Protein AF-A0A1V3X2W3-F1 (afdb_monomer_lite)

Sequence (99 aa):
MTADLQAILDQHRPEVVFHLAAQIDVRHSVADPQFDAEVNVIGTVRLAEAARRTRVRKVVHTSSGGSIYGVPPVYPTGEDARLIPLRRTPRARWPGRST

Organism: Mycobacterium kansasii (NCBI:txid1768)

Structure (mmCIF, N/CA/C/O backbone):
data_AF-A0A1V3X2W3-F1
#
_entry.id   AF-A0A1V3X2W3-F1
#
loop_
_atom_site.group_PDB
_atom_site.id
_atom_site.type_symbol
_atom_site.label_atom_id
_atom_site.label_alt_id
_atom_site.label_comp_id
_atom_site.label_asym_id
_atom_site.label_entity_id
_atom_site.label_seq_id
_atom_site.pdbx_PDB_ins_code
_atom_site.Cartn_x
_atom_site.Cartn_y
_atom_site.Cartn_z
_atom_site.occupancy
_atom_site.B_iso_or_equiv
_atom_site.auth_seq_id
_atom_site.auth_comp_id
_atom_site.auth_asym_id
_atom_site.auth_atom_id
_atom_site.pdbx_PDB_model_num
ATOM 1 N N . MET A 1 1 ? 3.608 18.187 5.792 1.00 48.66 1 MET A N 1
ATOM 2 C CA . MET A 1 1 ? 2.499 18.049 6.762 1.00 48.66 1 MET A CA 1
ATOM 3 C C . MET A 1 1 ? 2.062 16.597 6.750 1.00 48.66 1 MET A C 1
ATOM 5 O O . MET A 1 1 ? 1.625 16.127 5.710 1.00 48.66 1 MET A O 1
ATOM 9 N N . THR A 1 2 ? 2.254 15.871 7.845 1.00 75.31 2 THR A N 1
ATOM 10 C CA . THR A 1 2 ? 1.784 14.487 8.007 1.00 75.31 2 THR A CA 1
ATOM 11 C C . THR A 1 2 ? 0.427 14.499 8.705 1.00 75.31 2 THR A C 1
ATOM 13 O O . THR A 1 2 ? 0.263 15.195 9.703 1.00 75.31 2 THR A O 1
ATOM 16 N N . ALA A 1 3 ? -0.553 13.770 8.169 1.00 84.50 3 ALA A N 1
ATOM 17 C CA . ALA A 1 3 ? -1.861 13.615 8.802 1.00 84.50 3 ALA A CA 1
ATOM 18 C C . ALA A 1 3 ? -1.766 12.715 10.047 1.00 84.50 3 ALA A C 1
ATOM 20 O O . ALA A 1 3 ? -1.008 11.741 10.048 1.00 84.50 3 ALA A O 1
ATOM 21 N N . ASP A 1 4 ? -2.562 13.008 11.077 1.00 95.31 4 ASP A N 1
ATOM 22 C CA . ASP A 1 4 ? -2.712 12.132 12.242 1.00 95.31 4 ASP A CA 1
ATOM 23 C C . ASP A 1 4 ? -3.677 10.984 11.914 1.00 95.31 4 ASP A C 1
ATOM 25 O O . ASP A 1 4 ? -4.892 11.069 12.094 1.00 95.31 4 ASP A O 1
ATOM 29 N N . LEU A 1 5 ? -3.119 9.900 11.374 1.00 96.88 5 LEU A N 1
ATOM 30 C CA . LEU A 1 5 ? -3.888 8.718 10.986 1.00 96.88 5 LEU A CA 1
ATOM 31 C C . LEU A 1 5 ? -4.522 8.014 12.187 1.00 96.88 5 LEU A C 1
ATOM 33 O O . LEU A 1 5 ? -5.571 7.397 12.031 1.00 96.88 5 LEU A O 1
ATOM 37 N N . GLN A 1 6 ? -3.914 8.094 13.372 1.00 96.69 6 GLN A N 1
ATOM 38 C CA . GLN A 1 6 ? -4.470 7.440 14.549 1.00 96.69 6 GLN A CA 1
ATOM 39 C C . GLN A 1 6 ? -5.747 8.155 14.990 1.00 96.69 6 GLN A C 1
ATOM 41 O O . GLN A 1 6 ? -6.770 7.495 15.145 1.00 96.69 6 GLN A O 1
ATOM 46 N N . ALA A 1 7 ? -5.717 9.488 15.091 1.00 97.69 7 ALA A N 1
ATOM 47 C CA . ALA A 1 7 ? -6.901 10.274 15.429 1.00 97.69 7 ALA A CA 1
ATOM 48 C C . ALA A 1 7 ? -8.056 10.034 14.440 1.00 97.69 7 ALA A C 1
ATOM 50 O O . ALA A 1 7 ? -9.199 9.838 14.853 1.00 97.69 7 ALA A O 1
ATOM 51 N N . ILE A 1 8 ? -7.755 9.974 13.138 1.00 97.69 8 ILE A N 1
ATOM 52 C CA . ILE A 1 8 ? -8.751 9.699 12.090 1.00 97.69 8 ILE A CA 1
ATOM 53 C C . ILE A 1 8 ? -9.366 8.302 12.269 1.00 97.69 8 ILE A C 1
ATOM 55 O O . ILE A 1 8 ? -10.588 8.144 12.215 1.00 97.69 8 ILE A O 1
ATOM 59 N N . LEU A 1 9 ? -8.543 7.275 12.491 1.00 97.81 9 LEU A N 1
ATOM 60 C CA . LEU A 1 9 ? -9.037 5.908 12.661 1.00 97.81 9 LEU A CA 1
ATOM 61 C C . LEU A 1 9 ? -9.800 5.723 13.981 1.00 97.81 9 LEU A C 1
ATOM 63 O O . LEU A 1 9 ? -10.812 5.026 13.985 1.00 97.81 9 LEU A O 1
ATOM 67 N N . ASP A 1 10 ? -9.387 6.380 15.066 1.00 97.25 10 ASP A N 1
ATOM 68 C CA . ASP A 1 10 ? -10.101 6.362 16.351 1.00 97.25 10 ASP A CA 1
ATOM 69 C C . ASP A 1 10 ? -11.471 7.048 16.259 1.00 97.25 10 ASP A C 1
ATOM 71 O O . ASP A 1 10 ? -12.436 6.586 16.878 1.00 97.25 10 ASP A O 1
ATOM 75 N N . GLN A 1 11 ? -11.572 8.117 15.462 1.00 97.94 11 GLN A N 1
ATOM 76 C CA . GLN A 1 11 ? -12.818 8.840 15.220 1.00 97.94 11 GLN A CA 1
ATOM 77 C C . GLN A 1 11 ? -13.810 8.018 14.389 1.00 97.94 11 GLN A C 1
ATOM 79 O O . GLN A 1 11 ? -14.990 7.948 14.730 1.00 97.94 11 GLN A O 1
ATOM 84 N N . HIS A 1 12 ? -13.355 7.411 13.290 1.00 97.81 12 HIS A N 1
ATOM 85 C CA . HIS A 1 12 ? -14.244 6.726 12.344 1.00 97.81 12 HIS A CA 1
ATOM 86 C C . HIS A 1 12 ? -14.445 5.238 12.637 1.00 97.81 12 HIS A C 1
ATOM 88 O O . HIS A 1 12 ? -15.418 4.657 12.162 1.00 97.81 12 HIS A O 1
ATOM 94 N N . ARG A 1 13 ? -13.537 4.620 13.401 1.00 97.06 13 ARG A N 1
ATOM 95 C CA . ARG A 1 13 ? -13.555 3.199 13.784 1.00 97.06 13 ARG A CA 1
ATOM 96 C C . ARG A 1 13 ? -13.887 2.241 12.628 1.00 97.06 13 ARG A C 1
ATOM 98 O O . ARG A 1 13 ? -14.812 1.435 12.752 1.00 97.06 13 ARG A O 1
ATOM 105 N N . PRO A 1 14 ? -13.167 2.302 11.492 1.00 98.06 14 PRO A N 1
ATOM 106 C CA . PRO A 1 14 ? -13.445 1.407 10.382 1.00 98.06 14 PRO A CA 1
ATOM 107 C C . PRO A 1 14 ? -13.073 -0.036 10.739 1.00 98.06 14 PRO A C 1
ATOM 109 O O . PRO A 1 14 ? -12.004 -0.311 11.283 1.00 98.06 14 PRO A O 1
ATOM 112 N N . GLU A 1 15 ? -13.914 -0.990 10.349 1.00 98.00 15 GLU A N 1
ATOM 113 C CA . GLU A 1 15 ? -13.535 -2.404 10.407 1.00 98.00 15 GLU A CA 1
ATOM 114 C C . GLU A 1 15 ? -12.486 -2.755 9.346 1.00 98.00 15 GLU A C 1
ATOM 116 O O . GLU A 1 15 ? -11.598 -3.576 9.582 1.00 98.00 15 GLU A O 1
ATOM 121 N N . VAL A 1 16 ? -12.598 -2.149 8.162 1.00 98.38 16 VAL A N 1
ATOM 122 C CA . VAL A 1 16 ? -11.727 -2.411 7.015 1.00 98.38 16 VAL A CA 1
ATOM 123 C C . VAL A 1 16 ? -11.251 -1.094 6.422 1.00 98.38 16 VAL A C 1
ATOM 125 O O . VAL A 1 16 ? -12.054 -0.200 6.167 1.00 98.38 16 VAL A O 1
ATOM 128 N N . VAL A 1 17 ? -9.951 -0.995 6.162 1.00 98.38 17 VAL A N 1
ATOM 129 C CA . VAL A 1 17 ? -9.342 0.132 5.449 1.00 98.38 17 VAL A CA 1
ATOM 130 C C . VAL A 1 17 ? -8.926 -0.321 4.057 1.00 98.38 17 VAL A C 1
ATOM 132 O O . VAL A 1 17 ? -8.170 -1.280 3.914 1.00 98.38 17 VAL A O 1
ATOM 135 N N . PHE A 1 18 ? -9.387 0.388 3.031 1.00 98.12 18 PHE A N 1
ATOM 136 C CA . PHE A 1 18 ? -8.940 0.207 1.652 1.00 98.12 18 PHE A CA 1
ATOM 137 C C . PHE A 1 18 ? -7.849 1.238 1.346 1.00 98.12 18 PHE A C 1
ATOM 139 O O . PHE A 1 18 ? -8.129 2.424 1.179 1.00 98.12 18 PHE A O 1
ATOM 146 N N . HIS A 1 19 ? -6.592 0.796 1.316 1.00 97.50 19 HIS A N 1
ATOM 147 C CA . HIS A 1 19 ? -5.429 1.654 1.095 1.00 97.50 19 HIS A CA 1
ATOM 148 C C . HIS A 1 19 ? -5.124 1.768 -0.403 1.00 97.50 19 HIS A C 1
ATOM 150 O O . HIS A 1 19 ? -4.459 0.907 -0.989 1.00 97.50 19 HIS A O 1
ATOM 156 N N . LEU A 1 20 ? -5.676 2.816 -1.022 1.00 96.94 20 LEU A N 1
ATOM 157 C CA . LEU A 1 20 ? -5.469 3.181 -2.432 1.00 96.94 20 LEU A CA 1
ATOM 158 C C . LEU A 1 20 ? -4.540 4.399 -2.592 1.00 96.94 20 LEU A C 1
ATOM 160 O O . LEU A 1 20 ? -4.212 4.775 -3.715 1.00 96.94 20 LEU A O 1
ATOM 164 N N . ALA A 1 21 ? -4.144 5.044 -1.490 1.00 94.94 21 ALA A N 1
ATOM 165 C CA . ALA A 1 21 ? -3.290 6.223 -1.538 1.00 94.94 21 ALA A CA 1
ATOM 166 C C . ALA A 1 21 ? -1.853 5.814 -1.896 1.00 94.94 21 ALA A C 1
ATOM 168 O O . ALA A 1 21 ? -1.202 5.100 -1.134 1.00 94.94 21 ALA A O 1
ATOM 169 N N . ALA A 1 22 ? -1.375 6.274 -3.051 1.00 95.06 22 ALA A N 1
ATOM 170 C CA . ALA A 1 22 ? -0.057 5.954 -3.581 1.00 95.06 22 ALA A CA 1
ATOM 171 C C . ALA A 1 22 ? 0.450 7.059 -4.520 1.00 95.06 22 ALA A C 1
ATOM 173 O O . ALA A 1 22 ? -0.333 7.784 -5.139 1.00 95.06 22 ALA A O 1
ATOM 174 N N . GLN A 1 23 ? 1.769 7.143 -4.674 1.00 95.75 23 GLN A N 1
ATOM 175 C CA . GLN A 1 23 ? 2.406 7.739 -5.839 1.00 95.75 23 GLN A CA 1
ATOM 176 C C . GLN A 1 23 ? 2.370 6.685 -6.957 1.00 95.75 23 GLN A C 1
ATOM 178 O O . GLN A 1 23 ? 2.836 5.564 -6.762 1.00 95.75 23 GLN A O 1
ATOM 183 N N . ILE A 1 24 ? 1.775 7.023 -8.105 1.00 93.31 24 ILE A N 1
ATOM 184 C CA . ILE A 1 24 ? 1.507 6.053 -9.186 1.00 93.31 24 ILE A CA 1
ATOM 185 C C . ILE A 1 24 ? 2.313 6.292 -10.475 1.00 93.31 24 ILE A C 1
ATOM 187 O O . ILE A 1 24 ? 2.307 5.441 -11.365 1.00 93.31 24 ILE A O 1
ATOM 191 N N . ASP A 1 25 ? 2.974 7.447 -10.627 1.00 93.56 25 ASP A N 1
ATOM 192 C CA . ASP A 1 25 ? 3.736 7.761 -11.844 1.00 93.56 25 ASP 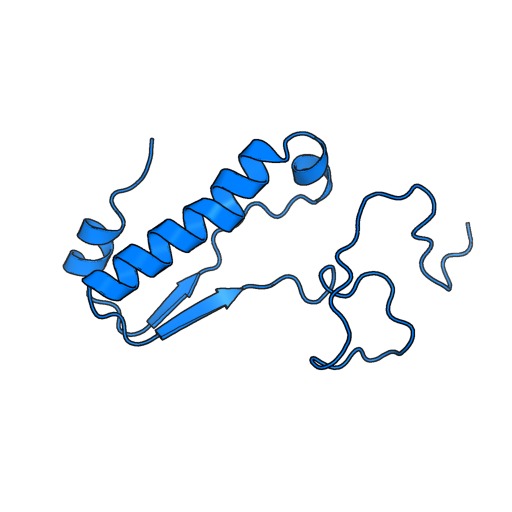A CA 1
ATOM 193 C C . ASP A 1 25 ? 5.146 7.166 -11.759 1.00 93.56 25 ASP A C 1
ATOM 195 O O . ASP A 1 25 ? 6.037 7.730 -11.123 1.00 93.56 25 ASP A O 1
ATOM 199 N N . VAL A 1 26 ? 5.352 6.070 -12.494 1.00 90.19 26 VAL A N 1
ATOM 200 C CA . VAL A 1 26 ? 6.631 5.352 -12.635 1.00 90.19 26 VAL A CA 1
ATOM 201 C C . VAL A 1 26 ? 7.781 6.255 -13.102 1.00 90.19 26 VAL A C 1
ATOM 203 O O . VAL A 1 26 ? 8.941 6.013 -12.780 1.00 90.19 26 VAL A O 1
ATOM 206 N N . ARG A 1 27 ? 7.514 7.300 -13.892 1.00 90.94 27 ARG A N 1
ATOM 207 C CA . ARG A 1 27 ? 8.571 8.228 -14.328 1.00 90.94 27 ARG A CA 1
ATOM 208 C C . ARG A 1 27 ? 9.012 9.113 -13.174 1.00 90.94 27 ARG A C 1
ATOM 210 O O . ARG A 1 27 ? 10.204 9.376 -13.034 1.00 90.94 27 ARG A O 1
ATOM 217 N N . HIS A 1 28 ? 8.056 9.555 -12.365 1.00 92.69 28 HIS A N 1
ATOM 218 C CA . HIS A 1 28 ? 8.340 10.370 -11.196 1.00 92.69 28 HIS A CA 1
ATOM 219 C C . HIS A 1 28 ? 9.027 9.552 -10.101 1.00 92.69 28 HIS A C 1
ATOM 221 O O . HIS A 1 28 ? 9.967 10.065 -9.515 1.00 92.69 28 HIS A O 1
ATOM 227 N N . SER A 1 29 ? 8.691 8.270 -9.913 1.00 92.38 29 SER A N 1
ATOM 228 C CA . SER A 1 29 ? 9.403 7.421 -8.945 1.00 92.38 29 SER A CA 1
ATOM 229 C C . SER A 1 29 ? 10.885 7.212 -9.278 1.00 92.38 29 SER A C 1
ATOM 231 O O . SER A 1 29 ? 11.706 7.012 -8.389 1.00 92.38 29 SER A O 1
ATOM 233 N N . VAL A 1 30 ? 11.261 7.310 -10.558 1.00 92.69 30 VAL A N 1
ATOM 234 C CA . VAL A 1 30 ? 12.672 7.309 -10.980 1.00 92.69 30 VAL A CA 1
ATOM 235 C C . VAL A 1 30 ? 13.332 8.675 -10.774 1.00 92.69 30 VAL A C 1
ATOM 237 O O . VAL A 1 30 ? 14.515 8.730 -10.451 1.00 92.69 30 VAL A O 1
ATOM 240 N N . ALA A 1 31 ? 12.602 9.767 -11.011 1.00 95.50 31 ALA A N 1
ATOM 241 C CA . ALA A 1 31 ? 13.127 11.124 -10.863 1.00 95.50 31 ALA A CA 1
ATOM 242 C C . ALA A 1 31 ? 13.281 11.540 -9.390 1.00 95.50 31 ALA A C 1
ATOM 244 O O . ALA A 1 31 ? 14.256 12.205 -9.052 1.00 95.50 31 ALA A O 1
ATOM 245 N N . ASP A 1 32 ? 12.345 11.129 -8.537 1.00 96.25 32 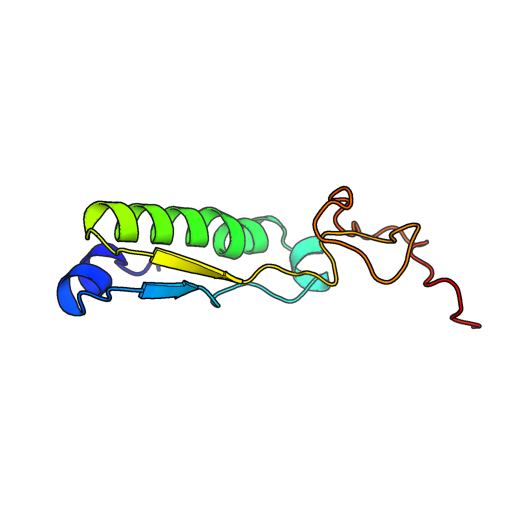ASP A N 1
ATOM 246 C CA . ASP A 1 32 ? 12.320 11.389 -7.100 1.00 96.25 32 ASP A CA 1
ATOM 247 C C . ASP A 1 32 ? 11.947 10.105 -6.327 1.00 96.25 32 ASP A C 1
ATOM 249 O O . ASP A 1 32 ? 10.806 9.916 -5.888 1.00 96.25 32 ASP A O 1
ATOM 253 N N . PRO A 1 33 ? 12.907 9.177 -6.167 1.00 95.44 33 PRO A N 1
ATOM 254 C CA . PRO A 1 33 ? 12.676 7.932 -5.439 1.00 95.44 33 PRO A CA 1
ATOM 255 C C . PRO A 1 33 ? 12.453 8.154 -3.939 1.00 95.44 33 PRO A C 1
ATOM 257 O O . PRO A 1 33 ? 11.893 7.288 -3.269 1.00 95.44 33 PRO A O 1
ATOM 260 N N . GLN A 1 34 ? 12.894 9.293 -3.390 1.00 97.56 34 GLN A N 1
ATOM 261 C CA . GLN A 1 34 ? 12.679 9.616 -1.981 1.00 97.56 34 GLN A CA 1
ATOM 262 C C . GLN A 1 34 ? 11.210 9.943 -1.732 1.00 97.56 34 GLN A C 1
ATOM 264 O O . GLN A 1 34 ? 10.621 9.406 -0.796 1.00 97.56 34 GLN A O 1
ATOM 269 N N . PHE A 1 35 ? 10.605 10.767 -2.590 1.00 96.50 35 PHE A N 1
ATOM 270 C CA . PHE A 1 35 ? 9.180 11.060 -2.512 1.00 96.50 35 PHE A CA 1
ATOM 271 C C . PHE A 1 35 ? 8.323 9.813 -2.750 1.00 96.50 35 PHE A C 1
ATOM 273 O O . PHE A 1 35 ? 7.380 9.568 -1.995 1.00 96.50 35 PHE A O 1
ATOM 280 N N . ASP A 1 36 ? 8.675 8.988 -3.742 1.00 95.88 36 ASP A N 1
ATOM 281 C CA . ASP A 1 36 ? 7.993 7.711 -3.980 1.00 95.88 36 ASP A CA 1
ATOM 282 C C . ASP A 1 36 ? 8.007 6.819 -2.730 1.00 95.88 36 ASP A C 1
ATOM 284 O O . ASP A 1 36 ? 6.955 6.350 -2.292 1.00 95.88 36 ASP A O 1
ATOM 288 N N . ALA A 1 37 ? 9.170 6.659 -2.091 1.00 95.88 37 ALA A N 1
ATOM 289 C CA . ALA A 1 37 ? 9.298 5.878 -0.865 1.00 95.88 37 ALA A CA 1
ATOM 290 C C . ALA A 1 37 ? 8.541 6.501 0.322 1.00 95.88 37 ALA A C 1
ATOM 292 O O . ALA A 1 37 ? 7.899 5.773 1.083 1.00 95.88 37 ALA A O 1
ATOM 293 N N . GLU A 1 38 ? 8.569 7.827 0.484 1.00 96.88 38 GLU A N 1
ATOM 294 C CA . GLU A 1 38 ? 7.842 8.522 1.556 1.00 96.88 38 GLU A CA 1
ATOM 295 C C . GLU A 1 38 ? 6.328 8.269 1.451 1.00 96.88 38 GLU A C 1
ATOM 297 O O . GLU A 1 38 ? 5.665 8.006 2.458 1.00 96.88 38 GLU A O 1
ATOM 302 N N . VAL A 1 39 ? 5.772 8.279 0.236 1.00 95.81 39 VAL A N 1
ATOM 303 C CA . VAL A 1 39 ? 4.343 8.019 0.016 1.00 95.81 39 VAL A CA 1
ATOM 304 C C . VAL A 1 39 ? 4.026 6.523 0.093 1.00 95.81 39 VAL A C 1
ATOM 306 O O . VAL A 1 39 ? 3.187 6.109 0.895 1.00 95.81 39 VAL A O 1
ATOM 309 N N . ASN A 1 40 ? 4.699 5.704 -0.717 1.00 95.69 40 ASN A N 1
ATOM 310 C CA . ASN A 1 40 ? 4.317 4.310 -0.949 1.00 95.69 40 ASN A CA 1
ATOM 311 C C . ASN A 1 40 ? 4.794 3.363 0.155 1.00 95.69 40 ASN A C 1
ATOM 313 O O . ASN A 1 40 ? 4.092 2.405 0.487 1.00 95.69 40 ASN A O 1
ATOM 317 N N . VAL A 1 41 ? 5.955 3.628 0.759 1.00 96.00 41 VAL A N 1
ATOM 318 C CA . VAL A 1 41 ? 6.523 2.785 1.821 1.00 96.00 41 VAL A CA 1
ATOM 319 C C . VAL A 1 41 ? 6.206 3.377 3.187 1.00 96.00 41 VAL A C 1
ATOM 321 O O . VAL A 1 41 ? 5.508 2.749 3.984 1.00 96.00 41 VAL A O 1
ATOM 324 N N . ILE A 1 42 ? 6.668 4.599 3.459 1.00 97.38 42 ILE A N 1
ATOM 325 C CA . ILE A 1 42 ? 6.533 5.207 4.788 1.00 97.38 42 ILE A CA 1
ATOM 326 C C . ILE A 1 42 ? 5.064 5.517 5.099 1.00 97.38 42 ILE A C 1
ATOM 328 O O . ILE A 1 42 ? 4.602 5.225 6.203 1.00 97.38 42 ILE A O 1
ATOM 332 N N . GLY A 1 43 ? 4.295 6.022 4.130 1.00 96.38 43 GLY A N 1
ATOM 333 C CA . GLY A 1 43 ? 2.847 6.207 4.265 1.00 96.38 43 GLY A CA 1
ATOM 334 C C . GLY A 1 43 ? 2.107 4.908 4.599 1.00 96.38 43 GLY A C 1
ATOM 335 O O . GLY A 1 43 ? 1.286 4.882 5.518 1.00 96.38 43 GLY A O 1
ATOM 336 N N . THR A 1 44 ? 2.457 3.806 3.930 1.00 97.38 44 THR A N 1
ATOM 337 C CA . THR A 1 44 ? 1.881 2.479 4.200 1.00 97.38 44 THR A CA 1
ATOM 338 C C . THR A 1 44 ? 2.228 1.979 5.604 1.00 97.38 44 THR A C 1
ATOM 340 O O . THR A 1 44 ? 1.344 1.489 6.307 1.00 97.38 44 THR A O 1
ATOM 343 N N . VAL A 1 45 ? 3.475 2.150 6.059 1.00 97.62 45 VAL A N 1
ATOM 344 C CA . VAL A 1 45 ? 3.888 1.787 7.429 1.00 97.62 45 VAL A CA 1
ATOM 345 C C . VAL A 1 45 ? 3.124 2.606 8.470 1.00 97.62 45 VAL A C 1
ATOM 347 O O . VAL A 1 45 ? 2.614 2.041 9.438 1.00 97.62 45 VAL A O 1
ATOM 350 N N . ARG A 1 46 ? 2.991 3.923 8.266 1.00 97.38 46 ARG A N 1
ATOM 351 C CA . ARG A 1 46 ? 2.233 4.804 9.169 1.00 97.38 46 ARG A CA 1
ATOM 352 C C . ARG A 1 46 ? 0.767 4.377 9.271 1.00 97.38 46 ARG A C 1
ATOM 354 O O . ARG A 1 46 ? 0.236 4.302 10.378 1.00 97.38 46 ARG A O 1
ATOM 361 N N . LEU A 1 47 ? 0.130 4.055 8.144 1.00 97.56 47 LEU A N 1
ATOM 362 C CA . LEU A 1 47 ? -1.250 3.572 8.126 1.00 97.56 47 LEU A CA 1
ATOM 363 C C . LEU A 1 47 ? -1.393 2.217 8.824 1.00 97.56 47 LEU A C 1
ATOM 365 O O . LEU A 1 47 ? -2.313 2.043 9.619 1.00 97.56 47 LEU A O 1
ATOM 369 N N . ALA A 1 48 ? -0.486 1.275 8.560 1.00 97.62 48 ALA A N 1
ATOM 370 C CA . ALA A 1 48 ? -0.506 -0.042 9.189 1.00 97.62 48 ALA A CA 1
ATOM 371 C C . ALA A 1 48 ? -0.333 0.051 10.713 1.00 97.62 48 ALA A C 1
ATOM 373 O O . ALA A 1 48 ? -1.045 -0.621 11.460 1.00 97.62 48 ALA A O 1
ATOM 374 N N . GLU A 1 49 ? 0.561 0.920 11.186 1.00 98.00 49 GLU A N 1
ATOM 375 C CA . GLU A 1 49 ? 0.772 1.136 12.617 1.00 98.00 49 GLU A CA 1
ATOM 376 C C . GLU A 1 49 ? -0.443 1.797 13.282 1.00 98.00 49 GLU A C 1
ATOM 378 O O . GLU A 1 49 ? -0.871 1.365 14.356 1.00 98.00 49 GLU A O 1
ATOM 383 N N . ALA A 1 50 ? -1.054 2.792 12.634 1.00 97.81 50 ALA A N 1
ATOM 384 C CA . ALA A 1 50 ? -2.285 3.407 13.122 1.00 97.81 50 ALA A CA 1
ATOM 385 C C . ALA A 1 50 ? -3.446 2.394 13.159 1.00 97.81 50 ALA A C 1
ATOM 387 O O . ALA A 1 50 ? -4.148 2.292 14.166 1.00 97.81 50 ALA A O 1
ATOM 388 N N . ALA A 1 51 ? -3.605 1.577 12.115 1.00 98.00 51 ALA A N 1
ATOM 389 C CA . ALA A 1 51 ? -4.606 0.512 12.044 1.00 98.00 51 ALA A CA 1
ATOM 390 C C . ALA A 1 51 ? -4.420 -0.535 13.157 1.00 98.00 51 ALA A C 1
ATOM 392 O O . ALA A 1 51 ? -5.391 -0.934 13.802 1.00 98.00 51 ALA A O 1
ATOM 393 N N . ARG A 1 52 ? -3.170 -0.927 13.444 1.00 97.56 52 ARG A N 1
ATOM 394 C CA . ARG A 1 52 ? -2.827 -1.842 14.544 1.00 97.56 52 ARG A CA 1
ATOM 395 C C . ARG A 1 52 ? -3.224 -1.268 15.906 1.00 97.56 52 ARG A C 1
ATOM 397 O O . ARG A 1 52 ? -3.794 -1.986 16.725 1.00 97.56 52 ARG A O 1
ATOM 404 N N . ARG A 1 53 ? -2.933 0.014 16.157 1.00 97.62 53 ARG A N 1
ATOM 405 C CA . ARG A 1 53 ? -3.236 0.695 17.433 1.00 97.62 53 ARG A CA 1
ATOM 406 C C . ARG A 1 53 ? -4.731 0.886 17.666 1.00 97.62 53 ARG A C 1
ATOM 408 O O . ARG A 1 53 ? -5.193 0.716 18.790 1.00 97.62 53 ARG A O 1
ATOM 415 N N . THR A 1 54 ? -5.472 1.171 16.602 1.00 97.69 54 THR A N 1
ATOM 416 C CA . THR A 1 54 ? -6.922 1.429 16.634 1.00 97.69 54 THR A CA 1
ATOM 417 C C . THR A 1 54 ? -7.773 0.170 16.428 1.00 97.69 54 THR A C 1
ATOM 419 O O . THR A 1 54 ? -8.999 0.241 16.415 1.00 97.69 54 THR A O 1
ATOM 422 N N . ARG A 1 55 ? -7.137 -1.010 16.338 1.00 96.62 55 ARG A N 1
ATOM 423 C CA . ARG A 1 55 ? -7.785 -2.330 16.210 1.00 96.62 55 ARG A CA 1
ATOM 424 C C . ARG A 1 55 ? -8.655 -2.485 14.956 1.00 96.62 55 ARG A C 1
ATOM 426 O O . ARG A 1 55 ? -9.655 -3.203 14.981 1.00 96.62 55 ARG A O 1
ATOM 433 N N . VAL A 1 56 ? -8.254 -1.867 13.848 1.00 98.25 56 VAL A N 1
ATOM 434 C CA . VAL A 1 56 ? -8.849 -2.139 12.532 1.00 98.25 56 VAL A CA 1
ATOM 435 C C . VAL A 1 56 ? -8.687 -3.629 12.214 1.00 98.25 56 VAL A C 1
ATOM 437 O O . VAL A 1 56 ? -7.597 -4.189 12.341 1.00 98.25 56 VAL A O 1
ATOM 440 N N . ARG A 1 57 ? -9.767 -4.288 11.782 1.00 98.19 57 ARG A N 1
ATOM 441 C CA . ARG A 1 57 ? -9.790 -5.741 11.546 1.00 98.19 57 ARG A CA 1
ATOM 442 C C . ARG A 1 57 ? -9.012 -6.148 10.294 1.00 98.19 57 ARG A C 1
ATOM 444 O O . ARG A 1 57 ? -8.447 -7.240 10.262 1.00 98.19 57 ARG A O 1
ATOM 451 N N . LYS A 1 58 ? -9.007 -5.321 9.244 1.00 98.00 58 LYS A N 1
ATOM 452 C CA . LYS A 1 58 ? -8.318 -5.628 7.980 1.00 98.00 58 LYS A CA 1
ATOM 453 C C . LYS A 1 58 ? -7.868 -4.370 7.241 1.00 98.00 58 LYS A C 1
ATOM 455 O O . LYS A 1 58 ? -8.608 -3.397 7.155 1.00 98.00 58 LYS A O 1
ATOM 460 N N . VAL A 1 59 ? -6.694 -4.438 6.621 1.00 98.12 59 VAL A N 1
ATOM 461 C CA . VAL A 1 59 ? -6.249 -3.468 5.613 1.00 98.12 59 VAL A CA 1
ATOM 462 C C . VAL A 1 59 ? -6.156 -4.182 4.269 1.00 98.12 59 VAL A C 1
ATOM 464 O O . VAL A 1 59 ? -5.511 -5.223 4.163 1.00 98.12 59 VAL A O 1
ATOM 467 N N . VAL A 1 60 ? -6.816 -3.640 3.250 1.00 97.94 60 VAL A N 1
ATOM 468 C CA . VAL A 1 60 ? -6.703 -4.081 1.858 1.00 97.94 60 VAL A CA 1
ATOM 469 C C . VAL A 1 60 ? -5.742 -3.129 1.161 1.00 97.94 60 VAL A C 1
ATOM 471 O O . VAL A 1 60 ? -6.053 -1.954 0.984 1.00 97.94 60 VAL A O 1
ATOM 474 N N . HIS A 1 61 ? -4.558 -3.624 0.812 1.00 96.75 61 HIS A N 1
ATOM 475 C CA . HIS A 1 61 ? -3.522 -2.844 0.143 1.00 96.75 61 HIS A CA 1
ATOM 476 C C . HIS A 1 61 ? -3.596 -3.028 -1.373 1.00 96.75 61 HIS A C 1
ATOM 478 O O . HIS A 1 61 ? -3.734 -4.150 -1.861 1.00 96.75 61 HIS A O 1
ATOM 484 N N . THR A 1 62 ? -3.471 -1.927 -2.110 1.00 94.31 62 THR A N 1
ATOM 485 C CA . THR A 1 62 ? -3.457 -1.947 -3.574 1.00 94.31 62 THR A CA 1
ATOM 486 C C . THR A 1 62 ? -2.026 -2.095 -4.074 1.00 94.31 62 THR A C 1
ATOM 488 O O . THR A 1 62 ? -1.215 -1.191 -3.902 1.00 94.31 62 THR A O 1
ATOM 491 N N . SER A 1 63 ? -1.722 -3.235 -4.697 1.00 89.62 63 SER A N 1
ATOM 492 C CA . SER A 1 63 ? -0.433 -3.481 -5.353 1.00 89.62 63 SER A CA 1
ATOM 493 C C . SER A 1 63 ? -0.516 -3.247 -6.867 1.00 89.62 63 SER A C 1
ATOM 495 O O . SER A 1 63 ? -1.600 -3.153 -7.442 1.00 89.62 63 SER A O 1
ATOM 497 N N . SER A 1 64 ? 0.637 -3.202 -7.531 1.00 86.56 64 SER A N 1
ATOM 498 C CA . SER A 1 64 ? 0.757 -2.914 -8.962 1.00 86.56 64 SER A CA 1
ATOM 499 C C . SER A 1 64 ? 1.012 -4.189 -9.770 1.00 86.56 64 SER A C 1
ATOM 501 O O . SER A 1 64 ? 2.117 -4.408 -10.265 1.00 86.56 64 SER A O 1
ATOM 503 N N . GLY A 1 65 ? -0.010 -5.036 -9.935 1.00 84.12 65 GLY A N 1
ATOM 504 C CA . GLY A 1 65 ? 0.117 -6.340 -10.611 1.00 84.12 65 GLY A CA 1
ATOM 505 C C . GLY A 1 65 ? 0.794 -6.283 -11.991 1.00 84.12 65 GLY A C 1
ATOM 506 O O . GLY A 1 65 ? 1.578 -7.158 -12.334 1.00 84.12 65 GLY A O 1
ATOM 507 N N . GLY A 1 66 ? 0.581 -5.208 -12.758 1.00 82.44 66 GLY A N 1
ATOM 508 C CA . GLY A 1 66 ? 1.202 -5.025 -14.076 1.00 82.44 66 GLY A CA 1
ATOM 509 C C . GLY A 1 66 ? 2.689 -4.640 -14.074 1.00 82.44 66 GLY A C 1
ATOM 510 O O . GLY A 1 66 ? 3.306 -4.654 -15.134 1.00 82.44 66 GLY A O 1
ATOM 511 N N . SER A 1 67 ? 3.279 -4.272 -12.931 1.00 84.56 67 SER A N 1
ATOM 512 C CA . SER A 1 67 ? 4.672 -3.793 -12.858 1.00 84.56 67 SER A CA 1
ATOM 513 C C . SER A 1 67 ? 5.553 -4.551 -11.864 1.00 84.56 67 SER A C 1
ATOM 515 O O . SER A 1 67 ? 6.774 -4.573 -12.043 1.00 84.56 67 SER A O 1
ATOM 517 N N . ILE A 1 68 ? 4.969 -5.211 -10.857 1.00 88.19 68 ILE A N 1
ATOM 518 C CA . ILE A 1 68 ? 5.720 -5.960 -9.834 1.00 88.19 68 ILE A CA 1
ATOM 519 C C . ILE A 1 68 ? 6.383 -7.237 -10.375 1.00 88.19 68 ILE A C 1
ATOM 521 O O . ILE A 1 68 ? 7.405 -7.664 -9.839 1.00 88.19 68 ILE A O 1
ATOM 525 N N . TYR A 1 69 ? 5.848 -7.821 -11.453 1.00 88.75 69 TYR A N 1
ATOM 526 C CA . TYR A 1 69 ? 6.391 -9.030 -12.092 1.00 88.75 69 TYR A CA 1
ATOM 527 C C . TYR A 1 69 ? 7.362 -8.745 -13.246 1.00 88.75 69 TYR A C 1
ATOM 529 O O . TYR A 1 69 ? 7.942 -9.673 -13.810 1.00 88.75 69 TYR A O 1
ATOM 537 N N . GLY A 1 70 ? 7.579 -7.478 -13.605 1.00 86.62 70 GLY A N 1
ATOM 538 C CA . GLY A 1 70 ? 8.564 -7.147 -14.628 1.00 86.62 70 GLY A CA 1
ATOM 539 C C . GLY A 1 70 ? 8.132 -7.550 -16.033 1.00 86.62 70 GLY A C 1
ATOM 540 O O . GLY A 1 70 ? 7.032 -7.237 -16.479 1.00 86.62 70 GLY A O 1
ATOM 541 N N . VAL A 1 71 ? 9.036 -8.244 -16.727 1.00 87.25 71 VAL A N 1
ATOM 542 C CA . VAL A 1 71 ? 8.753 -8.945 -17.985 1.00 87.25 71 VAL A CA 1
ATOM 543 C C . VAL A 1 71 ? 8.728 -10.446 -17.671 1.00 87.25 71 VAL A C 1
ATOM 545 O O . VAL A 1 71 ? 9.789 -11.077 -17.673 1.00 87.25 71 VAL A O 1
ATOM 548 N N . PRO A 1 72 ? 7.560 -11.017 -17.332 1.00 84.19 72 PRO A N 1
ATOM 549 C CA . PRO A 1 72 ? 7.458 -12.420 -16.956 1.00 84.19 72 PRO A CA 1
ATOM 550 C C . PRO A 1 72 ? 7.659 -13.344 -18.172 1.00 84.19 72 PRO A C 1
ATOM 552 O O . PRO A 1 72 ? 7.353 -12.961 -19.306 1.00 84.19 72 PRO A O 1
ATOM 555 N N . PRO A 1 73 ? 8.167 -14.573 -17.959 1.00 84.75 73 PRO A N 1
ATOM 556 C CA . PRO A 1 73 ? 8.392 -15.540 -19.034 1.00 84.75 73 PRO A CA 1
ATOM 557 C C . PRO A 1 73 ? 7.100 -16.204 -19.533 1.00 84.75 73 PRO A C 1
ATOM 559 O O . PRO A 1 73 ? 7.082 -16.739 -20.638 1.00 84.75 73 PRO A O 1
ATOM 562 N N . VAL A 1 74 ? 6.039 -16.195 -18.720 1.00 88.25 74 VAL A N 1
ATOM 563 C CA . VAL A 1 74 ? 4.763 -16.866 -18.992 1.00 88.25 74 VAL A CA 1
ATOM 564 C C . VAL A 1 74 ? 3.609 -15.891 -18.766 1.00 88.25 74 VAL A C 1
ATOM 566 O O . VAL A 1 74 ? 3.605 -15.119 -17.802 1.00 88.25 74 VAL A O 1
ATOM 569 N N . TYR A 1 75 ? 2.629 -15.963 -19.667 1.00 90.56 75 TYR A N 1
ATOM 570 C CA . TYR A 1 75 ? 1.358 -15.249 -19.595 1.00 90.56 75 TYR A CA 1
ATOM 571 C C . TYR A 1 75 ? 0.201 -16.263 -19.706 1.00 90.56 75 TYR A C 1
ATOM 573 O O . TYR A 1 75 ? 0.303 -17.172 -20.533 1.00 90.56 75 TYR A O 1
ATOM 581 N N . PRO A 1 76 ? -0.902 -16.112 -18.946 1.00 91.25 76 PRO A N 1
ATOM 582 C CA . PRO A 1 76 ? -1.095 -15.139 -17.869 1.00 91.25 76 PRO A CA 1
ATOM 583 C C . PRO A 1 76 ? -0.126 -15.384 -16.702 1.00 91.25 76 PRO A C 1
ATOM 585 O O . PRO A 1 76 ? 0.294 -16.509 -16.449 1.00 91.25 76 PRO A O 1
ATOM 588 N N . THR A 1 77 ? 0.276 -14.308 -16.030 1.00 89.75 77 THR A N 1
ATOM 589 C CA . THR A 1 77 ? 1.230 -14.370 -14.917 1.00 89.75 77 THR A CA 1
ATOM 590 C C . THR A 1 77 ? 0.478 -14.689 -13.631 1.00 89.75 77 THR A C 1
ATOM 592 O O . THR A 1 77 ? -0.363 -13.897 -13.214 1.00 89.75 77 THR A O 1
ATOM 595 N N . GLY A 1 78 ? 0.757 -15.852 -13.040 1.00 91.69 78 GLY A N 1
ATOM 596 C CA . GLY A 1 78 ? 0.199 -16.255 -11.747 1.00 91.69 78 GLY A CA 1
ATOM 597 C C . GLY A 1 78 ? 0.828 -15.502 -10.575 1.00 91.69 78 GLY A C 1
ATOM 598 O O . GLY A 1 78 ? 1.924 -14.948 -10.687 1.00 91.69 78 GLY A O 1
ATOM 599 N N . GLU A 1 79 ? 0.143 -15.489 -9.432 1.00 91.56 79 GLU A N 1
ATOM 600 C CA . GLU A 1 79 ? 0.591 -14.799 -8.219 1.00 91.56 79 GLU A CA 1
ATOM 601 C C . GLU A 1 79 ? 1.8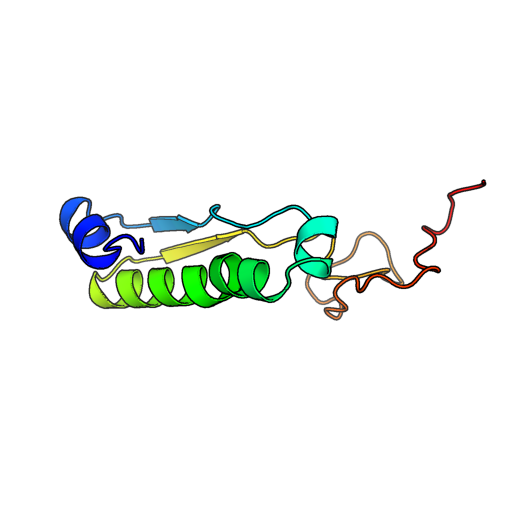50 -15.419 -7.588 1.00 91.56 79 GLU A C 1
ATOM 603 O O . GLU A 1 79 ? 2.538 -14.756 -6.810 1.00 91.56 79 GLU A O 1
ATOM 608 N N . ASP A 1 80 ? 2.174 -16.663 -7.947 1.00 91.50 80 ASP A N 1
ATOM 609 C CA . ASP A 1 80 ? 3.379 -17.401 -7.558 1.00 91.50 80 ASP A CA 1
ATOM 610 C C . ASP A 1 80 ? 4.632 -16.997 -8.357 1.00 91.50 80 ASP A C 1
ATOM 612 O O . ASP A 1 80 ? 5.755 -17.378 -8.004 1.00 91.50 80 ASP A O 1
ATOM 616 N N . ALA A 1 81 ? 4.466 -16.2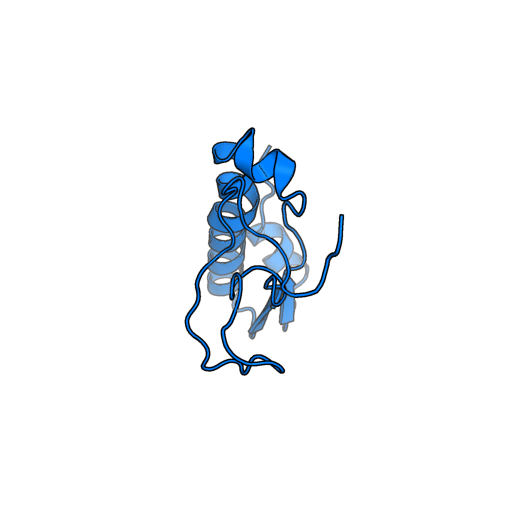03 -9.420 1.00 89.06 81 ALA A N 1
ATOM 617 C CA . ALA A 1 81 ? 5.575 -15.710 -10.217 1.00 89.06 81 ALA A CA 1
ATOM 618 C C . ALA A 1 81 ? 6.545 -14.866 -9.375 1.00 89.06 81 ALA A C 1
ATOM 620 O O . ALA A 1 81 ? 6.173 -14.123 -8.464 1.00 89.06 81 ALA A O 1
ATOM 621 N N . ARG A 1 82 ? 7.838 -14.945 -9.707 1.00 86.75 82 ARG A N 1
ATOM 622 C CA . ARG A 1 82 ? 8.862 -14.150 -9.020 1.00 86.75 82 ARG A CA 1
ATOM 623 C C . ARG A 1 82 ? 8.589 -12.659 -9.204 1.00 86.75 82 ARG A C 1
ATOM 625 O O . ARG A 1 82 ? 8.407 -12.189 -10.325 1.00 86.75 82 ARG A O 1
ATOM 632 N N . LEU A 1 83 ? 8.664 -11.914 -8.105 1.00 87.38 83 LEU A N 1
ATOM 633 C CA . LEU A 1 83 ? 8.647 -10.456 -8.137 1.00 87.38 83 LEU A CA 1
ATOM 634 C C . LEU A 1 83 ? 9.956 -9.958 -8.752 1.00 87.38 83 LEU A C 1
ATOM 636 O O . LEU A 1 83 ? 11.042 -10.183 -8.216 1.00 87.38 83 LEU A O 1
ATOM 640 N N . ILE A 1 84 ? 9.846 -9.285 -9.892 1.00 85.81 84 ILE A N 1
ATOM 641 C CA . ILE A 1 84 ? 10.962 -8.656 -10.596 1.00 85.81 84 ILE A CA 1
ATOM 642 C C . ILE A 1 84 ? 10.490 -7.259 -11.002 1.00 85.81 84 ILE A C 1
ATOM 644 O O . ILE A 1 84 ? 10.163 -7.046 -12.167 1.00 85.81 84 ILE A O 1
ATOM 648 N N . PRO A 1 85 ? 10.410 -6.296 -10.066 1.00 78.62 85 PRO A N 1
ATOM 649 C CA . PRO A 1 85 ? 9.849 -4.987 -10.368 1.00 78.62 85 PRO A CA 1
ATOM 650 C C . PRO A 1 85 ? 10.551 -4.331 -11.559 1.00 78.62 85 PRO A C 1
ATOM 652 O O . PRO A 1 85 ? 11.784 -4.377 -11.678 1.00 78.62 85 PRO A O 1
ATOM 655 N N . LEU A 1 86 ? 9.767 -3.723 -12.454 1.00 72.06 86 LEU A N 1
ATOM 656 C CA . LEU A 1 86 ? 10.315 -2.996 -13.596 1.00 72.06 86 LEU A CA 1
ATOM 657 C C . LEU A 1 86 ? 11.223 -1.860 -13.104 1.00 72.06 86 LEU A C 1
ATOM 659 O O . LEU A 1 86 ? 10.763 -0.831 -12.622 1.00 72.06 86 LEU A O 1
ATOM 663 N N . ARG A 1 87 ? 12.532 -2.025 -13.293 1.00 60.97 87 ARG A N 1
ATOM 664 C CA . ARG A 1 87 ? 13.498 -0.921 -13.278 1.00 60.97 87 ARG A CA 1
ATOM 665 C C . ARG A 1 87 ? 13.587 -0.334 -14.683 1.00 60.97 87 ARG A C 1
ATOM 667 O O . ARG A 1 87 ? 13.575 -1.095 -15.656 1.00 60.97 87 ARG A O 1
ATOM 674 N N . ARG A 1 88 ? 13.726 0.991 -14.817 1.00 49.47 88 ARG A N 1
ATOM 675 C CA . ARG A 1 88 ? 13.980 1.646 -16.113 1.00 49.47 88 ARG A CA 1
ATOM 676 C C . ARG A 1 88 ? 15.312 1.144 -16.681 1.00 49.47 88 ARG A C 1
ATOM 678 O O . ARG A 1 88 ? 16.370 1.706 -16.436 1.00 49.47 88 ARG A O 1
ATOM 685 N N . THR A 1 89 ? 15.255 0.066 -17.449 1.00 45.16 89 THR A N 1
ATOM 686 C CA . THR A 1 89 ? 16.304 -0.331 -18.383 1.00 45.16 89 THR A CA 1
ATOM 687 C C . THR A 1 89 ? 15.882 0.173 -19.762 1.00 45.16 89 THR A C 1
ATOM 689 O O . THR A 1 89 ? 14.710 0.024 -20.110 1.00 45.16 89 THR A O 1
ATOM 692 N N . PRO A 1 90 ? 16.788 0.720 -20.595 1.00 44.22 90 PRO A N 1
ATOM 693 C CA . PRO A 1 90 ? 16.467 1.167 -21.962 1.00 44.22 90 PRO A CA 1
ATOM 694 C C . PRO A 1 90 ? 15.916 0.066 -22.890 1.00 44.22 90 PRO A C 1
ATOM 696 O O . PRO A 1 90 ? 15.680 0.302 -24.070 1.00 44.22 90 PRO A O 1
ATOM 699 N N . ARG A 1 91 ? 15.771 -1.165 -22.387 1.00 39.28 91 ARG A N 1
ATOM 700 C CA . ARG A 1 91 ? 15.589 -2.392 -23.157 1.00 39.28 91 ARG A CA 1
ATOM 701 C C . ARG A 1 91 ? 14.436 -3.263 -22.650 1.00 39.28 91 ARG A C 1
ATOM 703 O O . ARG A 1 91 ? 14.354 -4.418 -23.057 1.00 39.28 91 ARG A O 1
ATOM 710 N N . ALA A 1 92 ? 13.545 -2.737 -21.804 1.00 46.53 92 ALA A N 1
ATOM 711 C CA . ALA A 1 92 ? 12.268 -3.390 -21.510 1.00 46.53 92 ALA A CA 1
ATOM 712 C C . ALA A 1 92 ? 11.359 -3.280 -22.748 1.00 46.53 92 ALA A C 1
ATOM 714 O O . ALA A 1 92 ? 10.460 -2.449 -22.832 1.00 46.53 92 ALA A O 1
ATOM 715 N N . ARG A 1 93 ? 11.683 -4.066 -23.776 1.00 46.62 93 ARG A N 1
ATOM 716 C CA . ARG A 1 93 ? 10.907 -4.176 -25.005 1.00 46.62 93 ARG A CA 1
ATOM 717 C C . ARG A 1 93 ? 9.828 -5.220 -24.735 1.00 46.62 93 ARG A C 1
ATOM 719 O O . ARG A 1 93 ? 10.152 -6.362 -24.425 1.00 46.62 93 ARG A O 1
ATOM 726 N N . TRP A 1 94 ? 8.562 -4.823 -24.820 1.00 43.31 94 TRP A N 1
ATOM 727 C CA . TRP A 1 94 ? 7.455 -5.777 -24.814 1.00 43.31 94 TRP A CA 1
ATOM 728 C C . TRP A 1 94 ? 7.643 -6.741 -26.000 1.00 43.31 94 TRP A C 1
ATOM 730 O O . TRP A 1 94 ? 7.800 -6.251 -27.128 1.00 43.31 94 TRP A O 1
ATOM 740 N N . PRO A 1 95 ? 7.661 -8.071 -25.797 1.00 41.75 95 PRO A N 1
ATOM 741 C CA . PRO A 1 95 ? 7.723 -9.005 -26.912 1.00 41.75 95 PRO A CA 1
ATOM 742 C C . PRO A 1 95 ? 6.460 -8.821 -27.766 1.00 41.75 95 PRO A C 1
ATOM 744 O O . PRO A 1 95 ? 5.355 -9.103 -27.318 1.00 41.75 95 PRO A O 1
AT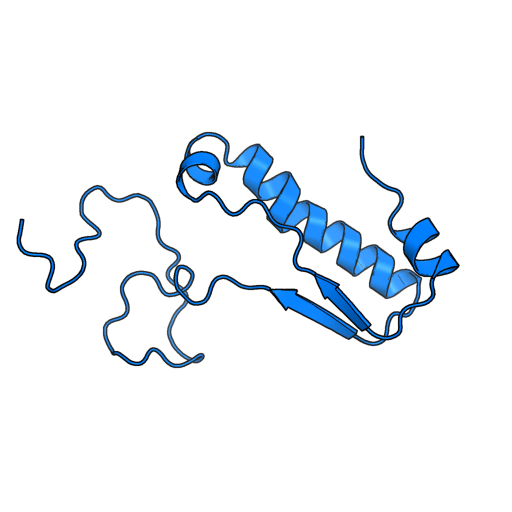OM 747 N N . GLY A 1 96 ? 6.621 -8.258 -28.969 1.00 49.53 96 GLY A N 1
ATOM 748 C CA . GLY A 1 96 ? 5.522 -7.979 -29.905 1.00 49.53 96 GLY A CA 1
ATOM 749 C C . GLY A 1 96 ? 5.300 -6.507 -30.268 1.00 49.53 96 GLY A C 1
ATOM 750 O O . GLY A 1 96 ? 4.449 -6.225 -31.104 1.00 49.53 96 GLY A O 1
ATOM 751 N N . ARG A 1 97 ? 6.053 -5.549 -29.706 1.00 40.94 97 ARG A N 1
ATOM 752 C CA . ARG A 1 97 ? 5.986 -4.151 -30.168 1.00 40.94 97 ARG A CA 1
ATOM 753 C C . ARG A 1 97 ? 6.996 -3.934 -31.300 1.00 40.94 97 ARG A C 1
ATOM 755 O O . ARG A 1 97 ? 8.173 -3.686 -31.047 1.00 40.94 97 ARG A O 1
ATOM 762 N N . SER A 1 98 ? 6.536 -4.080 -32.541 1.00 35.91 98 SER A N 1
ATOM 763 C CA . SER A 1 98 ? 7.269 -3.666 -33.738 1.00 35.91 98 SER A CA 1
ATOM 764 C C . SER A 1 98 ? 7.260 -2.140 -33.845 1.00 35.91 98 SER A C 1
ATOM 766 O O . SER A 1 98 ? 6.232 -1.549 -34.172 1.00 35.91 98 SER A O 1
ATOM 768 N N . THR A 1 99 ? 8.399 -1.522 -33.551 1.00 44.88 99 THR A N 1
ATOM 769 C CA . THR A 1 99 ? 8.797 -0.191 -34.032 1.00 44.88 99 THR A CA 1
ATOM 770 C C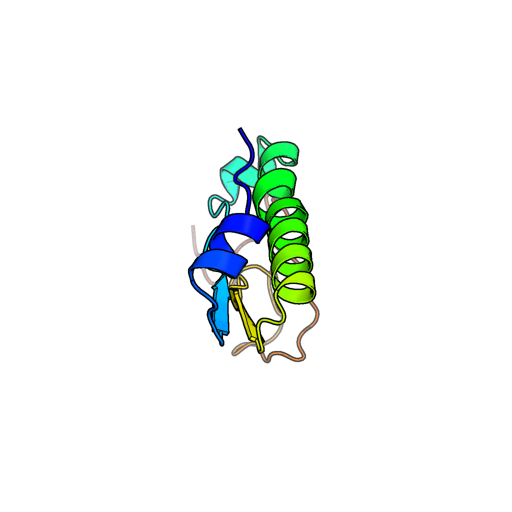 . THR A 1 99 ? 10.287 -0.232 -34.302 1.00 44.88 99 THR A C 1
ATOM 772 O O . THR A 1 99 ? 11.008 -0.670 -33.366 1.00 44.88 99 THR A O 1
#

Secondary structure (DSSP, 8-state):
----HHHHHHHH--SEEEE------HHHHHH-HHHHHIIIIIHHHHHHHHHHHTT-SEEEE---HHHHT-S-SSSS--TTSPP------TT---TT---

InterPro domains:
  IPR001509 NAD-dependent epimerase/dehydratase [PF01370] (3-86)
  IPR036291 NAD(P)-binding domain superfamily [SSF51735] (3-85)

Radius of gyration: 17.24 Å; chains: 1; bounding box: 31×36×52 Å

pLDDT: mean 86.57, std 17.6, range [35.91, 98.38]

Foldseek 3Di:
DDDPLLVVCLVVVALEAEPPFADDDPVVCVVCVPVRCCGVPVVVVSNVVSCVVSVRNYYHYDDDVPFQLQQFPDPPDDPPHDGDGDDPDVPSDRVPDDD